Protein AF-A0A6L6XLP3-F1 (afdb_monomer_lite)

InterPro domains:
  IPR010095 Cas12f1-like, TNB domain [PF07282] (1-39)

Foldseek 3Di:
DLQLQADPPPRDGHDDPDQWDADPVGDIDGSVVSSVVSVVVPPVPPPPPDDD

Organism: NCBI:txid166486

Sequence (52 aa):
AYTSQRCPICGNIHHANDRNYTCKCGFHTHRDLLGARNICNSTEYVGNRHTA

pLDDT: mean 74.03, std 14.05, range [40.06, 89.0]

Structure (mmCIF, N/CA/C/O backbone):
data_AF-A0A6L6XLP3-F1
#
_entry.id   AF-A0A6L6XLP3-F1
#
loop_
_atom_site.group_PDB
_atom_site.id
_atom_site.type_symbol
_atom_site.label_atom_id
_atom_site.label_alt_id
_atom_site.label_comp_id
_atom_site.label_asym_id
_atom_site.label_entity_id
_atom_site.label_seq_id
_atom_site.pdbx_PDB_ins_code
_atom_site.Cartn_x
_atom_site.Cartn_y
_atom_site.Cartn_z
_atom_site.occupancy
_atom_site.B_iso_or_equiv
_atom_site.auth_seq_id
_atom_site.auth_comp_id
_atom_site.auth_asym_id
_atom_site.auth_atom_id
_atom_site.pdbx_PDB_model_num
ATOM 1 N N . ALA A 1 1 ? 8.693 6.027 -10.920 1.00 51.91 1 ALA A N 1
ATOM 2 C CA . ALA A 1 1 ? 8.309 4.863 -10.095 1.00 51.91 1 ALA A CA 1
ATOM 3 C C . ALA A 1 1 ? 7.395 5.323 -8.957 1.00 51.91 1 ALA A C 1
ATOM 5 O O . ALA A 1 1 ? 7.854 5.993 -8.044 1.00 51.91 1 ALA A O 1
ATOM 6 N N . TYR A 1 2 ? 6.095 5.019 -9.023 1.00 58.53 2 TYR A N 1
ATOM 7 C CA . TYR A 1 2 ? 5.091 5.403 -8.009 1.00 58.53 2 TYR A CA 1
ATOM 8 C C . TYR A 1 2 ? 4.982 4.360 -6.874 1.00 58.53 2 TYR A C 1
ATOM 10 O O . TYR A 1 2 ? 3.910 4.118 -6.316 1.00 58.53 2 TYR A O 1
ATOM 18 N N . THR A 1 3 ? 6.094 3.695 -6.549 1.00 65.00 3 THR A N 1
ATOM 19 C CA . THR A 1 3 ? 6.129 2.502 -5.687 1.00 65.00 3 THR A CA 1
ATOM 20 C C . THR A 1 3 ? 5.774 2.803 -4.234 1.00 65.00 3 THR A C 1
ATOM 22 O O . THR A 1 3 ? 5.255 1.931 -3.559 1.00 65.00 3 THR A O 1
ATOM 25 N N . SER A 1 4 ? 5.939 4.030 -3.741 1.00 65.88 4 SER A N 1
ATOM 26 C CA . SER A 1 4 ? 5.558 4.395 -2.364 1.00 65.88 4 SER A CA 1
ATOM 27 C C . SER A 1 4 ? 4.129 4.940 -2.220 1.00 65.88 4 SER A C 1
ATOM 29 O O . SER A 1 4 ? 3.761 5.416 -1.148 1.00 65.88 4 SER A O 1
ATOM 31 N N . GLN A 1 5 ? 3.323 4.899 -3.287 1.00 78.88 5 GLN A N 1
ATOM 32 C CA . GLN A 1 5 ? 1.974 5.482 -3.306 1.00 78.88 5 GLN A CA 1
ATOM 33 C C . GLN A 1 5 ? 0.870 4.438 -3.505 1.00 78.88 5 GLN A C 1
ATOM 35 O O . GLN A 1 5 ? -0.284 4.681 -3.153 1.00 78.88 5 GLN A O 1
ATOM 40 N N . ARG A 1 6 ? 1.196 3.262 -4.052 1.00 83.81 6 ARG A N 1
ATOM 41 C CA . ARG A 1 6 ? 0.210 2.221 -4.360 1.00 83.81 6 ARG A CA 1
ATOM 42 C C . ARG A 1 6 ? -0.055 1.321 -3.158 1.00 83.81 6 ARG A C 1
ATOM 44 O O . ARG A 1 6 ? 0.869 0.725 -2.613 1.00 83.81 6 ARG A O 1
ATOM 51 N N . CYS A 1 7 ? -1.323 1.180 -2.784 1.00 86.00 7 CYS A N 1
ATOM 52 C CA . CYS A 1 7 ? -1.746 0.255 -1.742 1.00 86.00 7 CYS A CA 1
ATOM 53 C C . CYS A 1 7 ? -1.536 -1.198 -2.206 1.00 86.00 7 CYS A C 1
ATOM 55 O O . CYS A 1 7 ? -2.035 -1.551 -3.277 1.00 86.00 7 CYS A O 1
ATOM 57 N N . PRO A 1 8 ? -0.900 -2.070 -1.405 1.00 80.31 8 PRO A N 1
ATOM 58 C CA . PRO A 1 8 ? -0.735 -3.480 -1.745 1.00 80.31 8 PRO A CA 1
ATOM 59 C C . PRO A 1 8 ? -2.021 -4.284 -1.504 1.00 80.31 8 PRO A C 1
ATOM 61 O O . PRO A 1 8 ? -2.116 -5.420 -1.945 1.00 80.31 8 PRO A O 1
ATOM 64 N N . ILE A 1 9 ? -3.000 -3.708 -0.792 1.00 83.81 9 ILE A N 1
ATOM 65 C CA . ILE A 1 9 ? -4.265 -4.369 -0.448 1.00 83.81 9 ILE A CA 1
ATOM 66 C C . ILE A 1 9 ? -5.347 -4.061 -1.485 1.00 83.81 9 ILE A C 1
ATOM 68 O O . ILE A 1 9 ? -5.959 -4.971 -2.024 1.00 83.81 9 ILE A O 1
ATOM 72 N N . CYS A 1 10 ? -5.589 -2.779 -1.775 1.00 85.25 10 CYS A N 1
ATOM 73 C CA . CYS A 1 10 ? -6.673 -2.361 -2.673 1.00 85.25 10 CYS A CA 1
ATOM 74 C C . CYS A 1 10 ? -6.189 -1.809 -4.022 1.00 85.25 10 CYS A C 1
ATOM 76 O O . CYS A 1 10 ? -7.009 -1.429 -4.850 1.00 85.25 10 CYS A O 1
ATOM 78 N N . GLY A 1 11 ? -4.874 -1.698 -4.245 1.00 80.25 11 GLY A N 1
ATOM 79 C CA . GLY A 1 11 ? -4.306 -1.182 -5.495 1.00 80.25 11 GLY A CA 1
ATOM 80 C C . GLY A 1 11 ? -4.448 0.328 -5.716 1.00 80.25 11 GLY A C 1
ATOM 81 O O . GLY A 1 11 ? -3.890 0.836 -6.687 1.00 80.25 11 GLY A O 1
ATOM 82 N N . ASN A 1 12 ? -5.139 1.057 -4.832 1.00 82.75 12 ASN A N 1
ATOM 83 C CA . ASN A 1 12 ? -5.327 2.500 -4.977 1.00 82.75 12 ASN A CA 1
ATOM 84 C C . ASN A 1 12 ? -4.023 3.274 -4.781 1.00 82.75 12 ASN A C 1
ATOM 86 O O . ASN A 1 12 ? -3.219 2.964 -3.898 1.00 82.75 12 ASN A O 1
ATOM 90 N N . ILE A 1 13 ? -3.845 4.316 -5.589 1.00 80.06 13 ILE A N 1
ATOM 91 C CA . ILE A 1 13 ? -2.726 5.246 -5.477 1.00 80.06 13 ILE A CA 1
ATOM 92 C C . ILE A 1 13 ? -3.145 6.366 -4.532 1.00 80.06 13 ILE A C 1
ATOM 94 O O . ILE A 1 13 ? -4.128 7.065 -4.762 1.00 80.06 13 ILE A O 1
ATOM 98 N N . HIS A 1 14 ? -2.396 6.518 -3.451 1.00 76.50 14 HIS A N 1
ATOM 99 C CA . HIS A 1 14 ? -2.598 7.549 -2.450 1.00 76.50 14 HIS A CA 1
ATOM 100 C C . HIS A 1 14 ? -1.331 8.386 -2.326 1.00 76.50 14 HIS A C 1
ATOM 102 O O . HIS A 1 14 ? -0.233 7.863 -2.122 1.00 76.50 14 HIS A O 1
ATOM 108 N N . HIS A 1 15 ? -1.502 9.700 -2.420 1.00 70.88 15 HIS A N 1
ATOM 109 C CA . HIS A 1 15 ? -0.429 10.650 -2.185 1.00 70.88 15 HIS A CA 1
ATOM 110 C C . HIS A 1 15 ? -0.287 10.860 -0.676 1.00 70.88 15 HIS A C 1
ATOM 112 O O . HIS A 1 15 ? -1.108 11.531 -0.055 1.00 70.88 15 HIS A O 1
ATOM 118 N N . ALA A 1 16 ? 0.721 10.241 -0.066 1.00 65.50 16 ALA A N 1
ATOM 119 C CA . ALA A 1 16 ? 1.034 10.487 1.335 1.00 65.50 16 ALA A CA 1
ATOM 120 C C . ALA A 1 16 ? 1.965 11.704 1.436 1.00 65.50 16 ALA A C 1
ATOM 122 O O . ALA A 1 16 ? 3.114 11.638 0.994 1.00 65.50 16 ALA A O 1
ATOM 123 N N . ASN A 1 17 ? 1.465 12.800 2.014 1.00 68.31 17 ASN A N 1
ATOM 124 C CA . ASN A 1 17 ? 2.280 13.970 2.365 1.00 68.31 17 ASN A CA 1
ATOM 125 C C . ASN A 1 17 ? 3.227 13.667 3.539 1.00 68.31 17 ASN A C 1
ATOM 127 O O . ASN A 1 17 ? 4.306 14.244 3.636 1.00 68.31 17 ASN A O 1
ATOM 131 N N . ASP A 1 18 ? 2.864 12.691 4.370 1.00 75.81 18 ASP A N 1
ATOM 132 C CA . ASP A 1 18 ? 3.575 12.337 5.591 1.00 75.81 18 ASP A CA 1
ATOM 133 C C . ASP A 1 18 ? 4.354 11.016 5.477 1.00 75.81 18 ASP A C 1
ATOM 135 O O . ASP A 1 18 ? 4.276 10.263 4.497 1.00 75.81 18 ASP A O 1
ATOM 139 N N . ARG A 1 19 ? 5.126 10.724 6.530 1.00 82.38 19 ARG A N 1
ATOM 140 C CA . ARG A 1 19 ? 5.868 9.464 6.699 1.00 82.38 19 ARG A CA 1
ATOM 141 C C . ARG A 1 19 ? 4.956 8.245 6.873 1.00 82.38 19 ARG A C 1
ATOM 143 O O . ARG A 1 19 ? 5.351 7.130 6.538 1.00 82.38 19 ARG A O 1
ATOM 150 N N . ASN A 1 20 ? 3.728 8.452 7.340 1.00 84.50 20 ASN A N 1
ATOM 151 C CA . ASN A 1 20 ? 2.736 7.394 7.482 1.00 84.50 20 ASN A CA 1
ATOM 152 C C . ASN A 1 20 ? 1.838 7.330 6.246 1.00 84.50 20 ASN A C 1
ATOM 154 O O . ASN A 1 20 ? 1.229 8.315 5.835 1.00 84.50 20 ASN A O 1
ATOM 158 N N . TYR A 1 21 ? 1.756 6.142 5.662 1.00 85.62 21 TYR A N 1
ATOM 159 C CA . TYR A 1 21 ? 0.806 5.809 4.621 1.00 85.62 21 TYR A CA 1
ATOM 160 C C . TYR A 1 21 ? -0.481 5.292 5.255 1.00 85.62 21 TYR A C 1
ATOM 162 O O . TYR A 1 21 ? -0.462 4.264 5.931 1.00 85.62 21 TYR A O 1
ATOM 170 N N . THR A 1 22 ? -1.597 5.957 4.967 1.00 85.94 22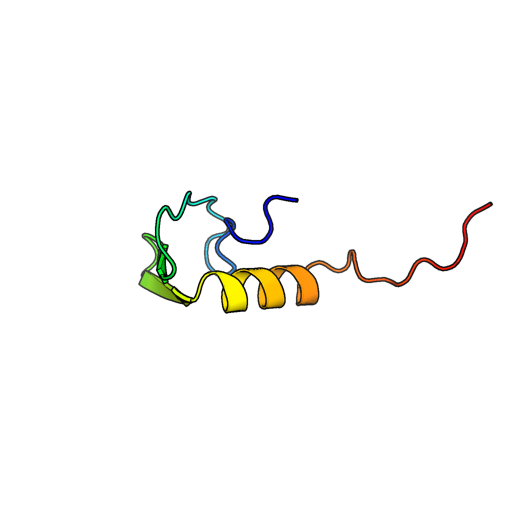 THR A N 1
ATOM 171 C CA . THR A 1 22 ? -2.936 5.520 5.375 1.00 85.94 22 THR A CA 1
ATOM 172 C C . THR A 1 22 ? -3.813 5.382 4.138 1.00 85.94 22 THR A C 1
ATOM 174 O O . THR A 1 22 ? -3.969 6.313 3.341 1.00 85.94 22 THR A O 1
ATOM 177 N N . CYS A 1 23 ? -4.393 4.202 3.962 1.00 85.44 23 CYS A N 1
ATOM 178 C CA . CYS A 1 23 ? -5.325 3.912 2.887 1.00 85.44 23 CYS A CA 1
ATOM 179 C C . CYS A 1 23 ? -6.763 3.856 3.401 1.00 85.44 23 CYS A C 1
ATOM 181 O O . CYS A 1 23 ? -7.020 3.383 4.506 1.00 85.44 23 CYS A O 1
ATOM 183 N N . LYS A 1 24 ? -7.720 4.243 2.551 1.00 85.19 24 LYS A N 1
ATOM 184 C CA . LYS A 1 24 ? -9.158 4.148 2.854 1.00 85.19 24 LYS A CA 1
ATOM 185 C C . LYS A 1 24 ? -9.646 2.713 3.069 1.00 85.19 24 LYS A C 1
ATOM 187 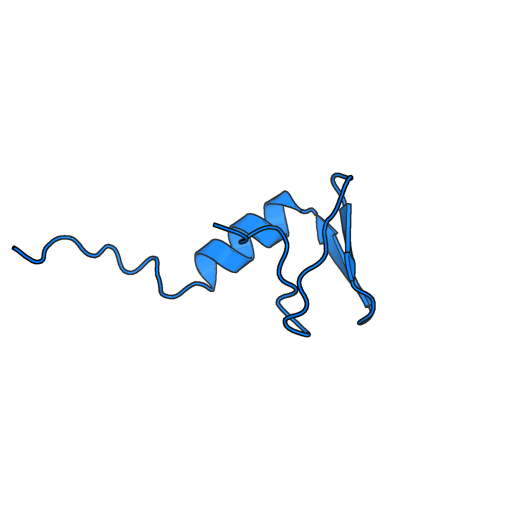O O . LYS A 1 24 ? -10.695 2.528 3.665 1.00 85.19 24 LYS A O 1
ATOM 192 N N . CYS A 1 25 ? -8.896 1.705 2.616 1.00 86.12 25 CYS A N 1
ATOM 193 C CA . CYS A 1 25 ? -9.215 0.302 2.885 1.00 86.12 25 CYS A CA 1
ATOM 194 C C . CYS A 1 25 ? -8.867 -0.155 4.316 1.00 86.12 25 CYS A C 1
ATOM 196 O O . CYS A 1 25 ? -9.056 -1.326 4.623 1.00 86.12 25 CYS A O 1
ATOM 198 N N . GLY A 1 26 ? -8.329 0.729 5.169 1.00 85.50 26 GLY A N 1
ATOM 199 C CA . GLY A 1 26 ? -7.893 0.387 6.528 1.00 85.50 26 GLY A CA 1
ATOM 200 C C . GLY A 1 26 ? -6.462 -0.153 6.607 1.00 85.50 26 GLY A C 1
ATOM 201 O O . GLY A 1 26 ? -6.074 -0.743 7.610 1.00 85.50 26 GLY A O 1
ATOM 202 N N . PHE A 1 27 ? -5.663 0.014 5.548 1.00 85.94 27 PHE A N 1
ATOM 203 C CA . PHE A 1 27 ? -4.240 -0.320 5.575 1.00 85.94 27 PHE A CA 1
ATOM 204 C C . PHE A 1 27 ? -3.415 0.894 6.006 1.00 85.94 27 PHE A C 1
ATOM 206 O O . PHE A 1 27 ? -3.479 1.946 5.365 1.00 85.94 27 PHE A O 1
ATOM 213 N N . HIS A 1 28 ? -2.607 0.723 7.050 1.00 89.00 28 HIS A N 1
ATOM 214 C CA . HIS A 1 28 ? -1.726 1.755 7.594 1.00 89.00 28 HIS A CA 1
ATOM 215 C C . HIS A 1 28 ? -0.320 1.182 7.744 1.00 89.00 28 HIS A C 1
ATOM 217 O O . HIS A 1 28 ? -0.136 0.116 8.329 1.00 89.00 28 HIS A O 1
ATOM 223 N N . THR A 1 29 ? 0.680 1.868 7.206 1.00 87.50 29 THR A N 1
ATOM 224 C CA . THR A 1 29 ? 2.082 1.460 7.335 1.00 87.50 29 THR A CA 1
ATOM 225 C C . THR A 1 29 ? 3.000 2.659 7.135 1.00 87.50 29 THR A C 1
ATOM 227 O O . THR A 1 29 ? 2.556 3.731 6.733 1.00 87.50 29 THR A O 1
ATOM 230 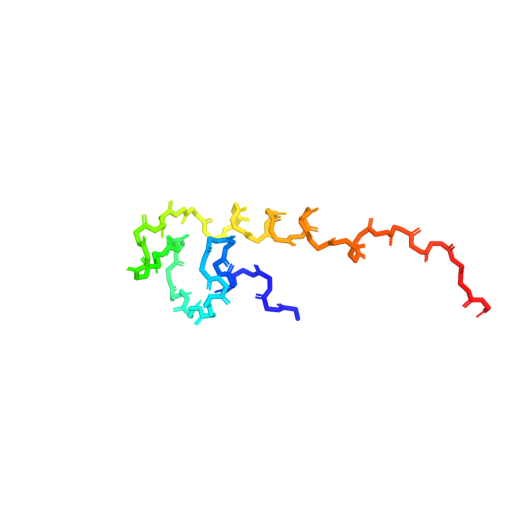N N . HIS A 1 30 ? 4.294 2.497 7.380 1.00 88.31 30 HIS A N 1
ATOM 231 C CA . HIS A 1 30 ? 5.261 3.538 7.059 1.00 88.31 30 HIS A CA 1
ATOM 232 C C . HIS A 1 30 ? 5.533 3.573 5.548 1.00 88.31 30 HIS A C 1
ATOM 234 O O . HIS A 1 30 ? 5.671 2.528 4.909 1.00 88.31 30 HIS A O 1
ATOM 240 N N . ARG A 1 31 ? 5.642 4.770 4.961 1.00 85.12 31 ARG A N 1
ATOM 241 C CA . ARG A 1 31 ? 5.814 4.945 3.509 1.00 85.12 31 ARG A CA 1
ATOM 242 C C . ARG A 1 31 ? 7.072 4.282 2.957 1.00 85.12 31 ARG A C 1
ATOM 244 O O . ARG A 1 31 ? 7.035 3.758 1.848 1.00 85.12 31 ARG A O 1
ATOM 251 N N . ASP A 1 32 ? 8.156 4.294 3.725 1.00 84.31 32 ASP A N 1
ATOM 252 C CA . ASP A 1 32 ? 9.413 3.647 3.334 1.00 84.31 32 ASP A CA 1
ATOM 253 C C . ASP A 1 32 ? 9.260 2.119 3.265 1.00 84.31 32 ASP A C 1
ATOM 255 O O . ASP A 1 32 ? 9.618 1.489 2.274 1.00 84.31 32 ASP A O 1
ATOM 259 N N . LEU A 1 33 ? 8.573 1.542 4.258 1.00 85.69 33 LEU A N 1
ATOM 260 C CA . LEU A 1 33 ? 8.250 0.116 4.313 1.00 85.69 33 LEU A CA 1
ATOM 261 C C . LEU A 1 33 ? 7.310 -0.287 3.171 1.00 85.69 33 LEU A C 1
ATOM 263 O O . LEU A 1 33 ? 7.483 -1.339 2.559 1.00 85.69 33 LEU A O 1
ATOM 267 N N . LEU A 1 34 ? 6.333 0.568 2.850 1.00 85.81 34 LEU A N 1
ATOM 268 C CA . LEU A 1 34 ? 5.463 0.388 1.692 1.00 85.81 34 LEU A CA 1
ATOM 269 C C . LEU A 1 34 ? 6.252 0.420 0.379 1.00 85.81 34 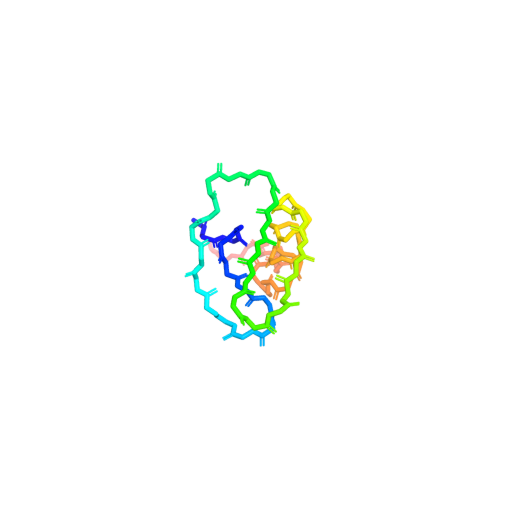LEU A C 1
ATOM 271 O O . LEU A 1 34 ? 6.018 -0.418 -0.487 1.00 85.81 34 LEU A O 1
ATOM 275 N N . GLY A 1 35 ? 7.175 1.373 0.235 1.00 84.88 35 GLY A N 1
ATOM 276 C CA . GLY A 1 35 ? 8.055 1.488 -0.924 1.00 84.88 35 GLY A CA 1
ATOM 277 C C . GLY A 1 35 ? 8.913 0.239 -1.102 1.00 84.88 35 GLY A C 1
ATOM 278 O O . GLY A 1 35 ? 8.882 -0.356 -2.177 1.00 84.88 35 GLY A O 1
ATOM 279 N N . ALA A 1 36 ? 9.591 -0.206 -0.039 1.00 85.25 36 ALA A N 1
ATOM 280 C CA . ALA A 1 36 ? 10.374 -1.439 -0.028 1.00 85.25 36 ALA A CA 1
ATOM 281 C C . ALA A 1 36 ? 9.513 -2.655 -0.392 1.00 85.25 36 ALA A C 1
ATOM 283 O O . ALA A 1 36 ? 9.872 -3.424 -1.278 1.00 85.25 36 ALA A O 1
ATOM 284 N N . ARG A 1 37 ? 8.322 -2.786 0.206 1.00 83.00 37 ARG A N 1
ATOM 285 C CA . ARG A 1 37 ? 7.383 -3.870 -0.105 1.00 83.00 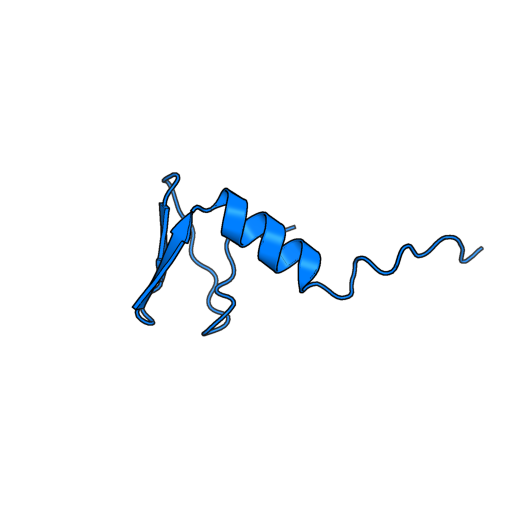37 ARG A CA 1
ATOM 286 C C . ARG A 1 37 ? 6.931 -3.845 -1.560 1.00 83.00 37 ARG A C 1
ATOM 288 O O . ARG A 1 37 ? 6.872 -4.898 -2.180 1.00 83.00 37 ARG A O 1
ATOM 295 N N . ASN A 1 38 ? 6.606 -2.679 -2.108 1.00 81.19 38 ASN A N 1
ATOM 296 C CA . ASN A 1 38 ? 6.198 -2.566 -3.505 1.00 81.19 38 ASN A CA 1
ATOM 297 C C . ASN A 1 38 ? 7.357 -2.817 -4.469 1.00 81.19 38 ASN A C 1
ATOM 299 O O . ASN A 1 38 ? 7.096 -3.320 -5.551 1.00 81.19 38 ASN A O 1
ATOM 303 N N . ILE A 1 39 ? 8.601 -2.525 -4.083 1.00 80.81 39 ILE A N 1
ATOM 304 C CA . ILE A 1 39 ? 9.798 -2.909 -4.844 1.00 80.81 39 ILE A CA 1
ATOM 305 C C . ILE A 1 39 ? 10.004 -4.431 -4.786 1.00 80.81 39 ILE A C 1
ATOM 307 O O . ILE A 1 39 ? 10.219 -5.056 -5.817 1.00 80.81 39 ILE A O 1
ATOM 311 N N . CYS A 1 40 ? 9.866 -5.049 -3.609 1.00 79.19 40 CYS A N 1
ATOM 312 C CA . CYS A 1 40 ? 9.923 -6.506 -3.453 1.00 79.19 40 CYS A CA 1
ATOM 313 C C . CYS A 1 40 ? 8.795 -7.224 -4.210 1.00 79.19 40 CYS A C 1
ATOM 315 O O . CYS A 1 40 ? 8.999 -8.314 -4.732 1.00 79.19 40 CYS A O 1
ATOM 317 N N . ASN A 1 41 ? 7.598 -6.634 -4.243 1.00 72.31 41 ASN A N 1
ATOM 318 C CA . ASN A 1 41 ? 6.422 -7.201 -4.900 1.00 72.31 41 ASN A CA 1
ATOM 319 C C . ASN A 1 41 ? 6.363 -6.868 -6.395 1.00 72.31 41 ASN A C 1
ATOM 321 O O . ASN A 1 41 ? 5.680 -7.557 -7.149 1.00 72.31 41 ASN A O 1
ATOM 325 N N . SER A 1 42 ? 7.035 -5.807 -6.846 1.00 67.06 42 SER A N 1
ATOM 326 C CA . SER A 1 42 ? 7.255 -5.609 -8.268 1.00 67.06 42 SER A CA 1
ATOM 327 C C . SER A 1 42 ? 8.221 -6.693 -8.720 1.00 67.06 42 SER A C 1
ATOM 329 O O . SER A 1 42 ? 9.422 -6.617 -8.480 1.00 67.06 42 SER A O 1
ATOM 331 N N . THR A 1 43 ? 7.688 -7.684 -9.425 1.00 56.34 43 THR A N 1
ATOM 332 C CA . THR A 1 43 ? 8.429 -8.687 -10.206 1.00 56.34 43 THR A CA 1
ATOM 333 C C . THR A 1 43 ? 9.413 -8.069 -11.218 1.00 56.34 43 THR A C 1
ATOM 335 O O . THR A 1 43 ? 10.124 -8.786 -11.903 1.00 56.34 43 THR A O 1
ATOM 338 N N . GLU A 1 44 ? 9.483 -6.739 -11.289 1.00 53.56 44 GLU A N 1
ATOM 339 C CA . GLU A 1 44 ? 10.444 -5.908 -12.016 1.00 53.56 44 GLU A CA 1
ATOM 340 C C . GLU A 1 44 ? 11.848 -5.891 -11.380 1.00 53.56 44 GLU A C 1
ATOM 342 O O . GLU A 1 44 ? 12.782 -5.406 -12.009 1.00 53.56 44 GLU A O 1
ATOM 347 N N . TYR A 1 45 ? 12.044 -6.443 -10.171 1.00 49.50 45 TYR A N 1
ATOM 348 C CA . TYR A 1 45 ? 13.384 -6.850 -9.719 1.00 49.50 45 TYR A CA 1
ATOM 349 C C . TYR A 1 45 ? 13.677 -8.309 -10.099 1.00 49.50 45 TYR A C 1
ATOM 351 O O . TYR A 1 45 ? 14.297 -9.067 -9.356 1.00 49.50 45 TYR A O 1
ATOM 359 N N . VAL A 1 46 ? 13.275 -8.719 -11.304 1.00 48.91 46 VAL A N 1
ATOM 360 C CA . VAL A 1 46 ? 14.174 -9.569 -12.079 1.00 48.91 46 VAL A CA 1
ATOM 361 C C . VAL A 1 46 ? 15.388 -8.690 -12.323 1.00 48.91 46 VAL A C 1
ATOM 363 O O . VAL A 1 46 ? 15.304 -7.683 -13.023 1.00 48.91 46 VAL A O 1
ATOM 366 N N . GLY A 1 47 ? 16.520 -9.038 -11.719 1.00 47.88 47 GLY A N 1
ATOM 367 C CA . GLY A 1 47 ? 17.793 -8.590 -12.246 1.00 47.88 47 GLY A CA 1
ATOM 368 C C . GLY A 1 47 ? 17.874 -9.057 -13.694 1.00 47.88 47 GLY A C 1
ATOM 369 O O . GLY A 1 47 ? 18.383 -10.142 -13.952 1.00 47.88 47 GLY A O 1
ATOM 370 N N . ASN A 1 48 ? 17.370 -8.261 -14.641 1.00 50.34 48 ASN A N 1
ATOM 371 C CA . ASN A 1 48 ? 17.660 -8.454 -16.047 1.00 50.34 48 ASN A CA 1
ATOM 372 C C . ASN A 1 48 ? 19.066 -7.908 -16.274 1.00 50.34 48 ASN A C 1
ATOM 374 O O . ASN A 1 48 ? 1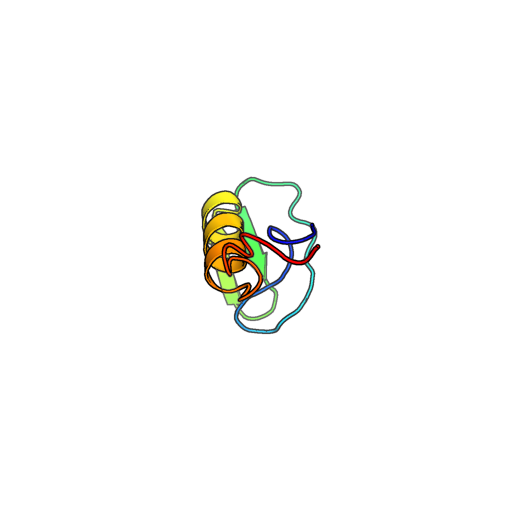9.290 -6.824 -16.810 1.00 50.34 48 ASN A O 1
ATOM 378 N N . ARG A 1 49 ? 20.037 -8.694 -15.806 1.00 54.69 49 ARG A N 1
ATOM 379 C CA . ARG A 1 49 ? 21.289 -8.837 -16.522 1.00 54.69 49 ARG A CA 1
ATOM 380 C C . ARG A 1 49 ? 20.904 -9.366 -17.911 1.00 54.69 49 ARG A C 1
ATOM 382 O O . ARG A 1 49 ? 20.477 -10.505 -18.026 1.00 54.69 49 ARG A O 1
ATOM 389 N N . HIS A 1 50 ? 21.103 -8.504 -18.906 1.00 57.84 50 HIS A N 1
ATOM 390 C CA . HIS A 1 50 ? 21.122 -8.754 -20.350 1.00 57.84 50 HIS A CA 1
ATOM 391 C C . HIS A 1 50 ? 19.791 -8.985 -21.075 1.00 57.84 50 HIS A C 1
ATOM 393 O O . HIS A 1 50 ? 19.249 -10.081 -21.077 1.00 57.84 50 HIS A O 1
ATOM 399 N N . THR A 1 51 ? 19.454 -8.017 -21.929 1.00 45.06 51 THR A N 1
ATOM 400 C CA . THR A 1 51 ? 19.191 -8.311 -23.346 1.00 45.06 51 THR A CA 1
ATOM 401 C C . THR A 1 51 ? 19.789 -7.205 -24.221 1.00 45.06 51 THR A C 1
ATOM 403 O O . THR A 1 51 ? 19.317 -6.075 -24.144 1.00 45.06 51 THR A O 1
ATOM 406 N N . ALA A 1 52 ? 20.780 -7.625 -25.024 1.00 40.06 52 ALA A N 1
ATOM 407 C CA . ALA A 1 52 ? 21.449 -6.996 -26.176 1.00 40.06 52 ALA A CA 1
ATOM 408 C C . ALA A 1 52 ? 22.263 -5.711 -25.948 1.00 40.06 52 ALA A C 1
ATOM 410 O O . ALA A 1 52 ? 21.668 -4.627 -25.779 1.00 40.06 52 ALA A O 1
#

Secondary structure (DSSP, 8-state):
--TTTB-TTT--B---SSSEEE-TTS-EEEHHHHHHHHHHHSTT-S------

Radius of gyration: 12.79 Å; chains: 1; bounding box: 31×24×34 Å